Protein AF-A0A8T5MLF0-F1 (afdb_monomer)

Mean predicted aligned error: 5.49 Å

Radius of gyration: 18.74 Å; Cα contacts (8 Å, |Δi|>4): 325; chains: 1; bounding box: 48×24×51 Å

Nearest PDB structures (foldseek):
  2qkd-assembly1_A  TM=7.062E-01  e=1.263E-13  Mus musculus
  7oc9-assembly1_A  TM=3.564E-01  e=1.677E+00  Bdellovibrio bacteriovorus HD100
  3waz-assembly1_A  TM=2.085E-01  e=2.501E+00  Pyrococcus abyssi GE5
  6jkv-assembly1_A  TM=1.793E-01  e=4.181E+00  Pseudomonas aeruginosa

Secondary structure (DSSP, 8-state):
-PPPPTTT--S-EEEEEEEEEETTTEEEEEEEEEETTT--EEEEEEE------EEEEEEE-STGGGGSEEEE-TT-EEEEGGGTEEE---TT---EEEEHHHHHHHHHHHHHTSPP-HHHHHHHHHHHHHHTT-S-EEEEEEETTS--EEESTTPEEEE-

pLDDT: mean 92.18, std 6.67, range [49.66, 98.5]

Structure (mmCIF, N/CA/C/O backbone):
data_AF-A0A8T5MLF0-F1
#
_entry.id   AF-A0A8T5MLF0-F1
#
loop_
_atom_site.group_PDB
_atom_site.id
_atom_site.type_symbol
_atom_site.label_atom_id
_atom_site.label_alt_id
_atom_site.label_comp_id
_atom_site.label_asym_id
_atom_site.label_entity_id
_atom_site.label_seq_id
_atom_site.pdbx_PDB_ins_code
_atom_site.Cartn_x
_atom_site.Cartn_y
_atom_site.Cartn_z
_atom_site.occupancy
_atom_site.B_iso_or_equiv
_atom_site.auth_seq_id
_atom_site.auth_comp_id
_atom_site.auth_asym_id
_atom_site.auth_atom_id
_atom_site.pdbx_PDB_model_num
ATOM 1 N N . MET A 1 1 ? 19.156 9.087 -29.700 1.00 49.66 1 MET A N 1
ATOM 2 C CA . MET A 1 1 ? 19.588 9.142 -28.288 1.00 49.66 1 MET A CA 1
ATOM 3 C C . MET A 1 1 ? 19.530 7.720 -27.753 1.00 49.66 1 MET A C 1
ATOM 5 O O . MET A 1 1 ? 18.450 7.149 -27.755 1.00 49.66 1 MET A O 1
ATOM 9 N N . GLN A 1 2 ? 20.671 7.103 -27.445 1.00 65.56 2 GLN A N 1
ATOM 10 C CA . GLN A 1 2 ? 20.729 5.737 -26.906 1.00 65.56 2 GLN A CA 1
ATOM 11 C C . GLN A 1 2 ? 20.755 5.830 -25.378 1.00 65.56 2 GLN A C 1
ATOM 13 O O . GLN A 1 2 ? 21.534 6.614 -24.838 1.00 65.56 2 GLN A O 1
ATOM 18 N N . LEU A 1 3 ? 19.889 5.083 -24.690 1.00 77.56 3 LEU A N 1
ATOM 19 C CA . LEU A 1 3 ? 19.849 5.077 -23.228 1.00 77.56 3 LEU A CA 1
ATOM 20 C C . LEU A 1 3 ? 21.100 4.351 -22.696 1.00 77.56 3 LEU A C 1
ATOM 22 O O . LEU A 1 3 ? 21.359 3.208 -23.084 1.00 77.56 3 LEU A O 1
ATOM 26 N N . LEU A 1 4 ? 21.885 5.020 -21.849 1.00 90.50 4 LEU A N 1
ATOM 27 C CA . LEU A 1 4 ? 23.067 4.438 -21.205 1.00 90.50 4 LEU A CA 1
ATOM 28 C C . LEU A 1 4 ? 22.667 3.695 -19.929 1.00 90.50 4 LEU A C 1
ATOM 30 O O . LEU A 1 4 ? 21.739 4.095 -19.227 1.00 90.50 4 LEU A O 1
ATOM 34 N N . CYS A 1 5 ? 23.381 2.614 -19.617 1.00 91.31 5 CYS A N 1
ATOM 35 C CA . CYS A 1 5 ? 23.190 1.894 -18.366 1.00 91.31 5 CYS A CA 1
ATOM 36 C C . CYS A 1 5 ? 23.534 2.793 -17.164 1.00 91.31 5 CYS A C 1
ATOM 38 O O . CYS A 1 5 ? 24.685 3.207 -17.062 1.00 91.31 5 CYS A O 1
ATOM 40 N N . PRO A 1 6 ? 22.620 2.998 -16.196 1.00 91.19 6 PRO A N 1
ATOM 41 C CA . PRO A 1 6 ? 22.866 3.877 -15.046 1.00 91.19 6 PRO A CA 1
ATOM 42 C C . PRO A 1 6 ? 23.900 3.324 -14.050 1.00 91.19 6 PRO A C 1
ATOM 44 O O . PRO A 1 6 ? 24.229 3.989 -13.075 1.00 91.19 6 PRO A O 1
ATOM 47 N N . VAL A 1 7 ? 24.373 2.088 -14.255 1.00 93.88 7 VAL A N 1
ATOM 48 C CA . VAL A 1 7 ? 25.327 1.403 -13.368 1.00 93.88 7 VAL A CA 1
ATOM 49 C C . VAL A 1 7 ? 26.731 1.325 -13.966 1.00 93.88 7 VAL A C 1
ATOM 51 O O . VAL A 1 7 ? 27.705 1.336 -13.222 1.00 93.88 7 VAL A O 1
ATOM 54 N N . CYS A 1 8 ? 26.862 1.181 -15.287 1.00 94.50 8 CYS A N 1
ATOM 55 C CA . CYS A 1 8 ? 28.163 0.937 -15.925 1.00 94.50 8 CYS A CA 1
ATOM 56 C C . CYS A 1 8 ? 28.402 1.741 -17.208 1.00 94.50 8 CYS A C 1
ATOM 58 O O . CYS A 1 8 ? 29.350 1.440 -17.936 1.00 94.50 8 CYS A O 1
ATOM 60 N N . ASP A 1 9 ? 27.503 2.678 -17.520 1.00 93.00 9 ASP A N 1
ATOM 61 C CA . ASP A 1 9 ? 27.544 3.582 -18.675 1.00 93.00 9 ASP A CA 1
ATOM 62 C C . ASP A 1 9 ? 27.635 2.892 -20.044 1.00 93.00 9 ASP A C 1
ATOM 64 O O . ASP A 1 9 ? 27.864 3.526 -21.072 1.00 93.00 9 ASP A O 1
ATOM 68 N N . ALA A 1 10 ? 27.427 1.574 -20.094 1.00 91.06 10 ALA A N 1
ATOM 69 C CA . ALA A 1 10 ? 27.387 0.838 -21.344 1.00 91.06 10 ALA A CA 1
ATOM 70 C C . ALA A 1 10 ? 26.131 1.201 -22.143 1.00 91.06 10 ALA A C 1
ATOM 72 O O . ALA A 1 10 ? 25.025 1.261 -21.598 1.00 91.06 10 ALA A O 1
ATOM 73 N N . ALA A 1 11 ? 26.306 1.390 -23.449 1.00 87.75 11 ALA A N 1
ATOM 74 C CA . ALA A 1 11 ? 25.205 1.471 -24.397 1.00 87.75 11 ALA A CA 1
ATOM 75 C C . ALA A 1 11 ? 24.576 0.085 -24.629 1.00 87.75 11 ALA A C 1
ATOM 77 O O . ALA A 1 11 ? 25.202 -0.945 -24.374 1.00 87.75 11 ALA A O 1
ATOM 78 N N . GLY A 1 12 ? 23.347 0.068 -25.152 1.00 82.19 12 GLY A N 1
ATOM 79 C CA . GLY A 1 12 ? 22.651 -1.173 -25.509 1.00 82.19 12 GLY A CA 1
ATOM 80 C C . GLY A 1 12 ? 21.860 -1.784 -24.354 1.00 82.19 12 GLY A C 1
ATOM 81 O O . GLY A 1 12 ? 21.996 -2.969 -24.062 1.00 82.19 12 GLY A O 1
ATOM 82 N N . LEU A 1 13 ? 21.044 -0.969 -23.679 1.00 90.38 13 LEU A N 1
ATOM 83 C CA . LEU A 1 13 ? 19.998 -1.491 -22.803 1.00 90.38 13 LEU A CA 1
ATOM 84 C C . LEU A 1 13 ? 18.921 -2.181 -23.649 1.00 90.38 13 LEU A C 1
ATOM 86 O O . LEU A 1 13 ? 18.399 -1.592 -24.595 1.00 90.38 13 LEU A O 1
ATOM 90 N N . GLU A 1 14 ? 18.591 -3.419 -23.295 1.00 91.81 14 GLU A N 1
ATOM 91 C CA . GLU A 1 14 ? 17.469 -4.143 -23.885 1.00 91.81 14 GLU A CA 1
ATOM 92 C C . GLU A 1 14 ? 16.188 -3.789 -23.140 1.00 91.81 14 GLU A C 1
ATOM 94 O O . GLU A 1 14 ? 16.135 -3.882 -21.911 1.00 91.81 14 GLU A O 1
ATOM 99 N N . LEU A 1 15 ? 15.164 -3.399 -23.897 1.00 91.88 15 LEU A N 1
ATOM 100 C CA . LEU A 1 15 ? 13.829 -3.106 -23.398 1.00 91.88 15 LEU A CA 1
ATOM 101 C C . LEU A 1 15 ? 12.883 -4.226 -23.832 1.00 91.88 15 LEU A C 1
ATOM 103 O O . LEU A 1 15 ? 12.734 -4.481 -25.024 1.00 91.88 15 LEU A O 1
ATOM 107 N N . THR A 1 16 ? 12.256 -4.893 -22.872 1.00 93.69 16 THR A N 1
ATOM 108 C CA . THR A 1 16 ? 11.175 -5.856 -23.111 1.00 93.69 16 THR A CA 1
ATOM 10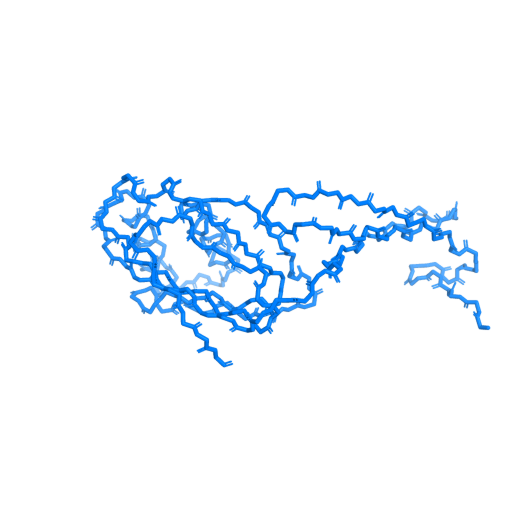9 C C . THR A 1 16 ? 9.885 -5.288 -22.547 1.00 93.69 16 THR A C 1
ATOM 111 O O . THR A 1 16 ? 9.884 -4.793 -21.422 1.00 93.69 16 THR A O 1
ATOM 114 N N . THR A 1 17 ? 8.797 -5.377 -23.304 1.00 94.94 17 THR A N 1
ATOM 115 C CA . THR A 1 17 ? 7.477 -4.909 -22.877 1.00 94.94 17 THR A CA 1
ATOM 116 C C . THR A 1 17 ? 6.470 -6.037 -23.024 1.00 94.94 17 THR A C 1
ATOM 118 O O . THR A 1 17 ? 6.371 -6.630 -24.096 1.00 94.94 17 THR A O 1
ATOM 121 N N . ASN A 1 18 ? 5.727 -6.312 -21.956 1.00 94.50 18 ASN A N 1
ATOM 122 C CA . ASN A 1 18 ? 4.673 -7.316 -21.917 1.00 94.50 18 ASN A CA 1
ATOM 123 C C . ASN A 1 18 ? 3.384 -6.680 -21.392 1.00 94.50 18 ASN A C 1
ATOM 125 O O . ASN A 1 18 ? 3.419 -5.887 -20.451 1.00 94.50 18 ASN A O 1
ATOM 129 N N . SER A 1 19 ? 2.244 -7.053 -21.968 1.00 93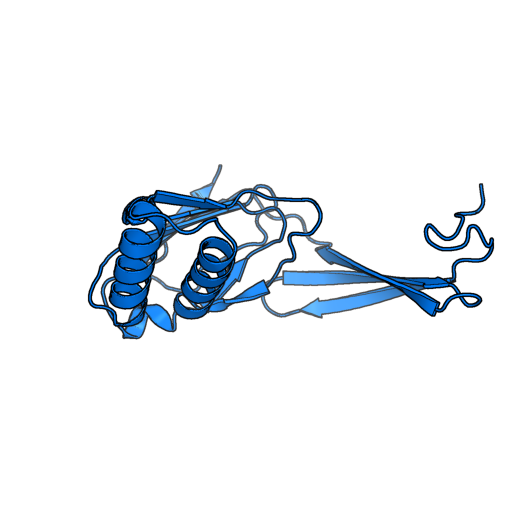.12 19 SER A N 1
ATOM 130 C CA . SER A 1 19 ? 0.933 -6.702 -21.418 1.00 93.12 19 SER A CA 1
ATOM 131 C C . SER A 1 19 ? 0.380 -7.871 -20.615 1.00 93.12 19 SER A C 1
ATOM 133 O O . SER A 1 19 ? 0.474 -9.026 -21.038 1.00 93.12 19 SER A O 1
ATOM 135 N N . HIS A 1 20 ? -0.220 -7.572 -19.467 1.00 90.25 20 HIS A N 1
ATOM 136 C CA . HIS A 1 20 ? -0.866 -8.561 -18.611 1.00 90.25 20 HIS A CA 1
ATOM 137 C C . HIS A 1 20 ? -2.232 -8.058 -18.164 1.00 90.25 20 HIS A C 1
ATOM 139 O O . HIS A 1 20 ? -2.417 -6.869 -17.923 1.00 90.25 20 HIS A O 1
ATOM 145 N N . GLU A 1 21 ? -3.173 -8.974 -17.971 1.00 89.06 21 GLU A N 1
ATOM 146 C CA . GLU A 1 21 ? -4.421 -8.677 -17.277 1.00 89.06 21 GLU A CA 1
ATOM 147 C C . GLU A 1 21 ? -4.303 -9.144 -15.823 1.00 89.06 21 GLU A C 1
ATOM 149 O O . GLU A 1 21 ? -4.155 -10.336 -15.544 1.00 89.06 21 GLU A O 1
ATOM 154 N N . ILE A 1 22 ? -4.322 -8.197 -14.883 1.00 84.94 22 ILE A N 1
ATOM 155 C CA . ILE A 1 22 ? -4.244 -8.474 -13.446 1.00 84.94 22 ILE A CA 1
ATOM 156 C C . ILE A 1 22 ? -5.594 -8.179 -12.807 1.00 84.94 22 ILE A C 1
ATOM 158 O O . ILE A 1 22 ? -6.179 -7.113 -13.002 1.00 84.94 22 ILE A O 1
ATOM 162 N N . ALA A 1 23 ? -6.065 -9.101 -11.966 1.00 82.50 23 ALA A N 1
ATOM 163 C CA . ALA A 1 23 ? -7.282 -8.906 -11.189 1.00 82.50 23 ALA A CA 1
ATOM 164 C C . ALA A 1 23 ? -7.288 -7.531 -10.490 1.00 82.50 23 ALA A C 1
ATOM 166 O O . ALA A 1 23 ? -6.309 -7.133 -9.857 1.00 82.50 23 ALA A O 1
ATOM 167 N N . TYR A 1 24 ? -8.412 -6.819 -10.592 1.00 83.06 24 TYR A N 1
ATOM 168 C CA . TYR A 1 24 ? -8.667 -5.480 -10.031 1.00 83.06 24 TYR A CA 1
ATOM 169 C C . TYR A 1 24 ? -7.911 -4.309 -10.684 1.00 83.06 24 TYR A C 1
ATOM 171 O O . TYR A 1 24 ? -8.490 -3.225 -10.820 1.00 83.06 24 TYR A O 1
ATOM 179 N N . PHE A 1 25 ? -6.668 -4.515 -11.125 1.00 80.25 25 PHE A N 1
ATOM 180 C CA . PHE A 1 25 ? -5.909 -3.511 -11.877 1.00 80.25 25 PHE A CA 1
ATOM 181 C C . PHE A 1 25 ? -6.326 -3.431 -13.350 1.00 80.25 25 PHE A C 1
ATOM 183 O O . PHE A 1 25 ? -6.252 -2.354 -13.930 1.00 80.25 25 PHE A O 1
ATOM 190 N N . GLY A 1 26 ? -6.864 -4.513 -13.915 1.00 85.44 26 GLY A N 1
ATOM 191 C CA . GLY A 1 26 ? -7.196 -4.596 -15.334 1.00 85.44 26 GLY A CA 1
ATOM 192 C C . GLY A 1 26 ? -5.940 -4.807 -16.172 1.00 85.44 26 GLY A C 1
ATOM 193 O O . GLY A 1 26 ? -5.015 -5.502 -15.745 1.00 85.44 26 GLY A O 1
ATOM 194 N N . GLU A 1 27 ? -5.913 -4.209 -17.358 1.00 90.19 27 GLU A N 1
ATOM 195 C CA . GLU A 1 27 ? -4.759 -4.287 -18.246 1.00 90.19 27 GLU A CA 1
ATOM 196 C C . GLU A 1 27 ? -3.596 -3.440 -17.711 1.00 90.19 27 GLU A C 1
ATOM 198 O O . GLU A 1 27 ? -3.733 -2.248 -17.410 1.00 90.19 27 GLU A O 1
ATOM 203 N N . ILE A 1 28 ? -2.438 -4.076 -17.591 1.00 90.25 28 ILE A N 1
ATOM 204 C CA . ILE A 1 28 ? -1.183 -3.458 -17.192 1.00 90.25 28 ILE A CA 1
ATOM 205 C C . ILE A 1 28 ? -0.117 -3.699 -18.260 1.00 90.25 28 ILE A C 1
ATOM 207 O O . ILE A 1 28 ? -0.145 -4.695 -18.982 1.00 90.25 28 ILE A O 1
ATOM 211 N N . MET A 1 29 ? 0.859 -2.804 -18.308 1.00 91.56 29 MET A N 1
ATOM 212 C CA . MET A 1 29 ? 2.060 -2.925 -19.115 1.00 91.56 29 MET A CA 1
ATOM 213 C C . MET A 1 29 ? 3.268 -3.058 -18.193 1.00 91.56 29 MET A C 1
ATOM 215 O O . MET A 1 29 ? 3.593 -2.141 -17.438 1.00 91.56 29 MET A O 1
ATOM 219 N N . GLU A 1 30 ? 3.927 -4.209 -18.262 1.00 92.38 30 GLU A N 1
ATOM 220 C CA . GLU A 1 30 ? 5.227 -4.463 -17.657 1.00 92.38 30 GLU A CA 1
ATOM 221 C C . GLU A 1 30 ? 6.318 -4.058 -18.649 1.00 92.38 30 GLU A C 1
ATOM 223 O O . GLU A 1 30 ? 6.311 -4.468 -19.809 1.00 92.38 30 GLU A O 1
ATOM 228 N N . THR A 1 31 ? 7.280 -3.265 -18.190 1.00 92.56 31 THR A N 1
ATOM 229 C CA . THR A 1 31 ? 8.457 -2.882 -18.965 1.00 92.56 31 THR A CA 1
ATOM 230 C C . THR A 1 31 ? 9.717 -3.274 -18.206 1.00 92.56 31 THR A C 1
ATOM 232 O O . THR A 1 31 ? 9.966 -2.796 -17.104 1.00 92.56 31 THR A O 1
ATOM 235 N N . MET A 1 32 ? 10.546 -4.125 -18.804 1.00 93.00 32 MET A N 1
ATOM 236 C CA . MET A 1 32 ? 11.819 -4.568 -18.249 1.00 93.00 32 MET A CA 1
ATOM 237 C C . MET A 1 32 ? 12.982 -3.999 -19.057 1.00 93.00 32 MET A C 1
ATOM 239 O O . MET A 1 32 ? 13.117 -4.261 -20.248 1.00 93.00 32 MET A O 1
ATOM 243 N N . THR A 1 33 ? 13.874 -3.284 -18.380 1.00 93.25 33 THR A N 1
ATOM 244 C CA . THR A 1 33 ? 15.155 -2.827 -18.919 1.00 93.25 33 THR A CA 1
ATOM 245 C C . THR A 1 33 ? 16.285 -3.699 -18.382 1.00 93.25 33 THR A C 1
ATOM 247 O O .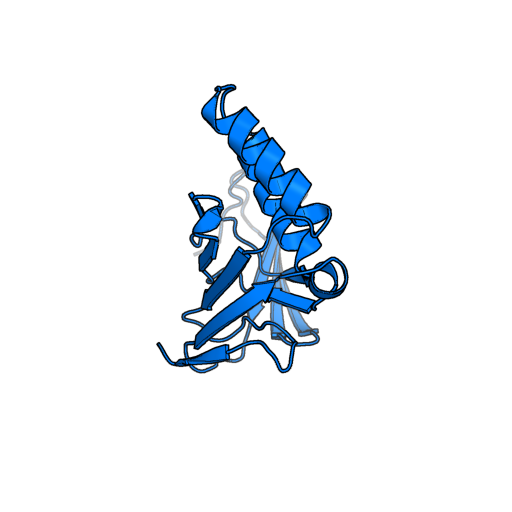 THR A 1 33 ? 16.421 -3.836 -17.164 1.00 93.25 33 THR A O 1
ATOM 250 N N . LYS A 1 34 ? 17.120 -4.269 -19.259 1.00 94.25 34 LYS A N 1
ATOM 251 C CA . LYS A 1 34 ? 18.275 -5.099 -18.878 1.00 94.25 34 LYS A CA 1
ATOM 252 C C . LYS A 1 34 ? 19.568 -4.635 -19.550 1.00 94.25 34 LYS A C 1
ATOM 254 O O . LYS A 1 34 ? 19.610 -4.404 -20.753 1.00 94.25 34 LYS A O 1
ATOM 259 N N . CYS A 1 35 ? 20.654 -4.556 -18.784 1.00 94.12 35 CYS A N 1
ATOM 260 C CA . CYS A 1 35 ? 22.005 -4.389 -19.315 1.00 94.12 35 CYS A CA 1
ATOM 261 C C . CYS A 1 35 ? 22.678 -5.753 -19.495 1.00 94.12 35 CYS A C 1
ATOM 263 O O . CYS A 1 35 ? 22.888 -6.476 -18.520 1.00 94.12 35 CYS A O 1
ATOM 265 N N . GLN A 1 36 ? 23.091 -6.077 -20.720 1.00 91.75 36 GLN A N 1
ATOM 266 C CA . GLN A 1 36 ? 23.796 -7.330 -21.015 1.00 91.75 36 GLN A CA 1
ATOM 267 C C . GLN A 1 36 ? 25.249 -7.352 -20.501 1.00 91.75 36 GLN A C 1
ATOM 269 O O . GLN A 1 36 ? 25.835 -8.422 -20.373 1.00 91.75 36 GLN A O 1
ATOM 274 N N . LYS A 1 37 ? 25.832 -6.190 -20.163 1.00 93.25 37 LYS A N 1
ATOM 275 C CA . LYS A 1 37 ? 27.221 -6.084 -19.682 1.00 93.25 37 LYS A CA 1
ATOM 276 C C . LYS A 1 37 ? 27.358 -6.293 -18.172 1.00 93.25 37 LYS A C 1
ATOM 278 O O . LYS A 1 37 ? 28.190 -7.083 -17.746 1.00 93.25 37 LYS A O 1
ATOM 283 N N . CYS A 1 38 ? 26.588 -5.560 -17.363 1.00 93.81 38 CYS A N 1
ATOM 284 C CA . CYS A 1 38 ? 26.689 -5.618 -15.896 1.00 93.81 38 CYS A CA 1
ATOM 285 C C . CYS A 1 38 ? 25.523 -6.351 -15.219 1.00 93.81 38 CYS A C 1
ATOM 287 O O . CYS A 1 38 ? 25.529 -6.505 -14.003 1.00 93.81 38 CYS A O 1
ATOM 289 N N . GLY A 1 39 ? 24.506 -6.770 -15.978 1.00 91.62 39 GLY A N 1
ATOM 290 C CA . GLY A 1 39 ? 23.337 -7.462 -15.437 1.00 91.62 39 GLY A CA 1
ATOM 291 C C . GLY A 1 39 ? 22.304 -6.557 -14.761 1.00 91.62 39 GLY A C 1
ATOM 292 O O . GLY A 1 39 ? 21.333 -7.085 -14.222 1.00 91.62 39 GLY A O 1
ATOM 293 N N . TYR A 1 40 ? 22.470 -5.225 -14.800 1.00 92.50 40 TYR A N 1
ATOM 294 C CA . TYR A 1 40 ? 21.452 -4.285 -14.313 1.00 92.50 40 TYR A CA 1
ATOM 295 C C . TYR A 1 40 ? 20.075 -4.648 -14.873 1.00 92.50 40 TYR A C 1
ATOM 297 O O . TYR A 1 40 ? 19.939 -4.863 -16.078 1.00 92.50 40 TYR A O 1
ATOM 305 N N . ARG A 1 41 ? 19.073 -4.703 -13.994 1.00 92.25 41 ARG A N 1
ATOM 306 C CA . ARG A 1 41 ? 17.683 -5.004 -14.327 1.00 92.25 41 ARG A CA 1
ATOM 307 C C . ARG A 1 41 ? 16.773 -4.014 -13.613 1.00 92.25 41 ARG A C 1
ATOM 309 O O . ARG A 1 41 ? 16.872 -3.858 -12.401 1.00 92.25 41 ARG A O 1
ATOM 316 N N . HIS A 1 42 ? 15.870 -3.402 -14.362 1.00 89.88 42 HIS A N 1
ATOM 317 C CA . HIS A 1 42 ? 14.804 -2.561 -13.838 1.00 89.88 42 HIS A CA 1
ATOM 318 C C . HIS A 1 42 ? 13.483 -3.004 -14.4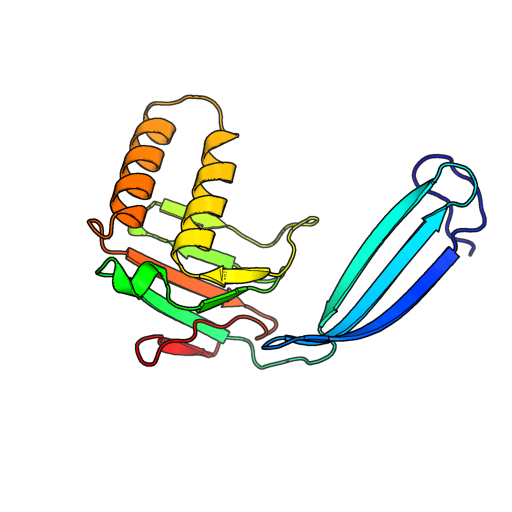44 1.00 89.88 42 HIS A C 1
ATOM 320 O O . HIS A 1 42 ? 13.422 -3.259 -15.644 1.00 89.88 42 HIS A O 1
ATOM 326 N N . VAL A 1 43 ? 12.462 -3.150 -13.609 1.00 89.25 43 VAL A N 1
ATOM 327 C CA . VAL A 1 43 ? 11.108 -3.496 -14.030 1.00 89.25 43 VAL A CA 1
ATOM 328 C C . VAL A 1 43 ? 10.201 -2.372 -13.566 1.00 89.25 43 VAL A C 1
ATOM 330 O O . VAL A 1 43 ? 10.282 -1.969 -12.408 1.00 89.25 43 VAL A O 1
ATOM 333 N N . ASP A 1 44 ? 9.375 -1.880 -14.474 1.00 86.81 44 ASP A N 1
ATOM 334 C CA . ASP A 1 44 ? 8.336 -0.901 -14.201 1.00 86.81 44 ASP A CA 1
ATOM 335 C C . ASP A 1 44 ? 6.982 -1.458 -14.641 1.00 86.81 44 ASP A C 1
ATOM 337 O O . ASP A 1 44 ? 6.895 -2.213 -15.614 1.00 86.81 44 ASP A O 1
ATOM 341 N N . VAL A 1 45 ? 5.930 -1.104 -13.908 1.00 85.56 45 VAL A N 1
ATOM 342 C CA . VAL A 1 45 ? 4.568 -1.576 -14.163 1.00 85.56 45 VAL A CA 1
ATOM 343 C C . VAL A 1 45 ? 3.626 -0.388 -14.196 1.00 85.56 45 VAL A C 1
ATOM 345 O O . VAL A 1 45 ? 3.461 0.331 -13.209 1.00 85.56 45 VAL A O 1
ATOM 348 N N . MET A 1 46 ? 2.939 -0.226 -15.322 1.00 84.88 46 MET A N 1
ATOM 349 C CA . MET A 1 46 ? 1.946 0.822 -15.517 1.00 84.88 46 MET A CA 1
ATOM 350 C C . MET A 1 46 ? 0.568 0.219 -15.758 1.00 84.88 46 MET A C 1
ATOM 352 O O . MET A 1 46 ? 0.416 -0.701 -16.553 1.00 84.88 46 MET A O 1
ATOM 356 N N . VAL A 1 47 ? -0.453 0.752 -15.091 1.00 86.62 47 VAL A N 1
ATOM 357 C CA . VAL A 1 47 ? -1.852 0.416 -15.391 1.00 86.62 47 VAL A CA 1
ATOM 358 C C . VAL A 1 47 ? -2.268 1.199 -16.633 1.00 86.62 47 VAL A C 1
ATOM 360 O O . VAL A 1 47 ? -2.091 2.416 -16.658 1.00 86.62 47 VAL A O 1
ATOM 363 N N . LEU A 1 48 ? -2.788 0.515 -17.655 1.00 84.81 48 LEU A N 1
ATOM 364 C CA . LEU A 1 48 ? -3.153 1.139 -18.934 1.00 84.81 48 LEU A CA 1
ATOM 365 C C . LEU A 1 48 ? -4.530 1.816 -18.895 1.00 84.81 48 LEU A C 1
ATOM 367 O O . LEU A 1 48 ? -4.788 2.736 -19.665 1.00 84.81 48 LEU A O 1
ATOM 371 N N . GLY A 1 49 ? -5.406 1.389 -17.982 1.00 76.94 49 GLY A N 1
ATOM 372 C CA . GLY A 1 49 ? -6.701 2.022 -17.749 1.00 76.94 49 GLY A CA 1
ATOM 373 C C . GLY A 1 49 ? -6.611 3.208 -16.788 1.00 76.94 49 GLY A C 1
ATOM 374 O O . GLY A 1 49 ? -6.137 3.070 -15.656 1.00 76.94 49 GLY A O 1
ATOM 375 N N . GLU A 1 50 ? -7.139 4.357 -17.204 1.00 70.62 50 GLU A N 1
ATOM 376 C CA . GLU A 1 50 ? -7.452 5.456 -16.290 1.00 70.62 50 GLU A CA 1
ATOM 377 C C . GLU A 1 50 ? -8.877 5.293 -15.758 1.00 70.62 50 GLU A C 1
ATOM 379 O O . GLU A 1 50 ? -9.824 5.027 -16.502 1.00 70.62 50 GLU A O 1
ATOM 384 N N . LYS A 1 51 ? -9.020 5.412 -14.439 1.00 85.88 51 LYS A N 1
ATOM 385 C CA . LYS A 1 51 ? -10.304 5.400 -13.739 1.00 85.88 51 LYS A CA 1
ATOM 386 C C . LYS A 1 51 ? -10.487 6.742 -13.050 1.00 85.88 51 LYS A C 1
ATOM 388 O O . LYS A 1 51 ? -9.513 7.422 -12.733 1.00 85.88 51 LYS A O 1
ATOM 393 N N . GLU A 1 52 ? -11.736 7.076 -12.755 1.00 90.75 52 GLU A N 1
ATOM 394 C CA . GLU A 1 52 ? -12.049 8.301 -12.024 1.00 90.75 52 GLU A CA 1
ATOM 395 C C . GLU A 1 52 ? -11.284 8.369 -10.689 1.00 90.75 52 GLU A C 1
ATOM 397 O O . GLU A 1 52 ? -11.295 7.383 -9.925 1.00 90.75 52 GLU A O 1
ATOM 402 N N . PRO A 1 53 ? -10.648 9.517 -10.381 1.00 95.25 53 PRO A N 1
ATOM 403 C CA . PRO A 1 53 ? -10.020 9.758 -9.094 1.00 95.25 53 PRO A CA 1
ATOM 404 C C . PRO A 1 53 ? -10.979 9.404 -7.965 1.00 95.25 53 PRO A C 1
ATOM 406 O O . PRO A 1 53 ? -12.154 9.779 -7.968 1.00 95.25 53 PRO A O 1
ATOM 409 N N . SER A 1 54 ? -10.498 8.648 -6.983 1.00 95.38 54 SER A N 1
ATOM 410 C CA . SER A 1 54 ? -11.379 8.206 -5.909 1.00 95.38 54 SER A CA 1
ATOM 411 C C . SER A 1 54 ? -10.696 8.080 -4.565 1.00 95.38 54 SER A C 1
ATOM 413 O O . SER A 1 54 ? -9.476 7.956 -4.426 1.00 95.38 54 SER A O 1
ATOM 415 N N . ARG A 1 55 ? -11.535 8.116 -3.538 1.00 97.88 55 ARG A N 1
ATOM 416 C CA . ARG A 1 55 ? -11.173 7.912 -2.150 1.00 97.88 55 ARG A CA 1
ATOM 417 C C . ARG A 1 55 ? -12.022 6.805 -1.569 1.00 97.88 55 ARG A C 1
ATOM 419 O O . ARG A 1 55 ? -13.245 6.872 -1.610 1.00 97.88 55 ARG A O 1
ATOM 426 N N . TYR A 1 56 ? -11.358 5.825 -0.978 1.00 98.06 56 TYR A N 1
ATOM 427 C CA . TYR A 1 56 ? -11.991 4.793 -0.176 1.00 98.06 56 TYR A CA 1
ATOM 428 C C . TYR A 1 56 ? -11.767 5.090 1.298 1.00 98.06 56 TYR A C 1
ATOM 430 O O . TYR A 1 56 ? -10.647 5.407 1.698 1.00 98.06 56 TYR A O 1
ATOM 438 N N . THR A 1 57 ? -12.820 4.955 2.099 1.00 98.19 57 THR A N 1
ATOM 439 C CA . THR A 1 57 ? -12.740 4.945 3.562 1.00 98.19 57 THR A CA 1
ATOM 440 C C . THR A 1 57 ? -13.406 3.680 4.084 1.00 98.19 57 THR A C 1
ATOM 442 O O . THR A 1 57 ? -14.563 3.406 3.766 1.00 98.19 57 THR A O 1
ATOM 445 N N . PHE A 1 58 ? -12.683 2.918 4.896 1.00 98.50 58 PHE A N 1
ATOM 446 C CA . PHE A 1 58 ? -13.157 1.686 5.508 1.00 98.50 58 PHE A CA 1
ATOM 447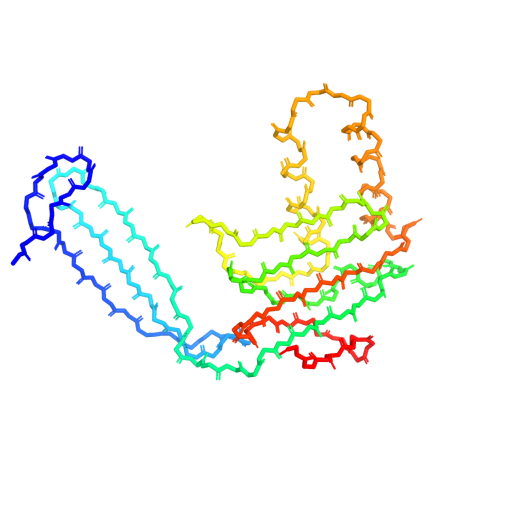 C C . PHE A 1 58 ? -12.852 1.699 7.005 1.00 98.50 58 PHE A C 1
ATOM 449 O O . PHE A 1 58 ? -11.710 1.924 7.406 1.00 98.50 58 PHE A O 1
ATOM 456 N N . LYS A 1 59 ? -13.878 1.475 7.827 1.00 98.19 59 LYS A N 1
ATOM 457 C CA . LYS A 1 59 ? -13.742 1.386 9.281 1.00 98.19 59 LYS A CA 1
ATOM 458 C C . LYS A 1 59 ? -13.541 -0.080 9.665 1.00 98.19 59 LYS A C 1
ATOM 460 O O . LYS A 1 59 ? -14.478 -0.867 9.555 1.00 98.19 59 LYS A O 1
ATOM 465 N N . ALA A 1 60 ? -12.333 -0.420 10.100 1.00 97.56 60 ALA A N 1
ATOM 466 C CA . ALA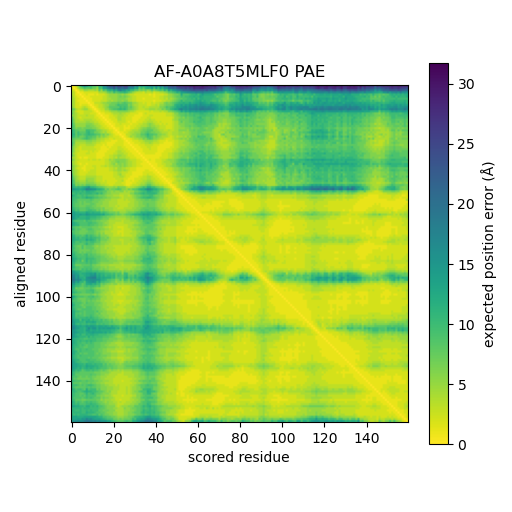 A 1 60 ? -12.019 -1.736 10.641 1.00 97.56 60 ALA A CA 1
ATOM 467 C C . ALA A 1 60 ? -12.331 -1.743 12.142 1.00 97.56 60 ALA A C 1
ATOM 469 O O . ALA A 1 60 ? -11.850 -0.871 12.869 1.00 97.56 60 ALA A O 1
ATOM 470 N N . GLU A 1 61 ? -13.151 -2.690 12.595 1.00 94.75 61 GLU A N 1
ATOM 471 C CA . GLU A 1 61 ? -13.642 -2.756 13.982 1.00 94.75 61 GLU A CA 1
ATOM 472 C C . GLU A 1 61 ? -13.377 -4.107 14.659 1.00 94.75 61 GLU A C 1
ATOM 474 O O . GLU A 1 61 ? -13.466 -4.185 15.883 1.00 94.75 61 GLU A O 1
ATOM 479 N N . GLY A 1 62 ? -13.006 -5.136 13.893 1.00 93.38 62 GLY A N 1
ATOM 480 C CA . GLY A 1 62 ? -12.777 -6.489 14.397 1.00 93.38 62 GLY A CA 1
ATOM 481 C C . GLY A 1 62 ? -11.738 -7.276 13.600 1.00 93.38 62 GLY A C 1
ATOM 482 O O . GLY A 1 62 ? -11.149 -6.796 12.630 1.00 93.38 62 GLY A O 1
ATOM 483 N N . THR A 1 63 ? -11.488 -8.512 14.029 1.00 95.31 63 THR A N 1
ATOM 484 C CA . THR A 1 63 ? -10.497 -9.409 13.411 1.00 95.31 63 THR A CA 1
ATOM 485 C C . THR A 1 63 ? -10.887 -9.863 12.006 1.00 95.31 63 THR A C 1
ATOM 487 O O . THR A 1 63 ? -10.028 -10.117 11.169 1.00 95.31 63 THR A O 1
ATOM 490 N N . GLU A 1 64 ? -12.179 -9.953 11.721 1.00 96.12 64 GLU A N 1
ATOM 491 C CA . GLU A 1 64 ? -12.731 -10.298 10.415 1.00 96.12 64 GLU A CA 1
ATOM 492 C C . GLU A 1 64 ? -12.375 -9.251 9.353 1.00 96.12 64 GLU A C 1
ATOM 494 O O . GLU A 1 64 ? -12.055 -9.596 8.214 1.00 96.12 64 GLU A O 1
ATOM 499 N N . ASP A 1 65 ? -12.312 -7.983 9.760 1.00 97.50 65 ASP A N 1
ATOM 500 C CA . ASP A 1 65 ? -12.023 -6.850 8.882 1.00 97.50 65 ASP A CA 1
ATOM 501 C C . ASP A 1 65 ? -10.581 -6.819 8.407 1.00 97.50 65 ASP A C 1
ATOM 503 O O . ASP A 1 65 ? -10.278 -6.269 7.349 1.00 97.50 65 ASP A O 1
ATOM 507 N N . LEU A 1 66 ? -9.690 -7.465 9.154 1.00 97.31 66 LEU A N 1
ATOM 508 C CA . LEU A 1 66 ? -8.286 -7.611 8.799 1.00 97.31 66 LEU A CA 1
ATOM 509 C C . LEU A 1 66 ? -8.096 -8.404 7.498 1.00 97.31 66 LEU A C 1
ATOM 511 O O . LEU A 1 66 ? -7.113 -8.192 6.785 1.00 97.31 66 LEU A O 1
ATOM 515 N N . ASN A 1 67 ? -9.067 -9.253 7.148 1.00 97.50 67 ASN A N 1
ATOM 516 C CA . ASN A 1 67 ? -9.065 -10.049 5.923 1.00 97.50 67 ASN A CA 1
ATOM 517 C C . ASN A 1 67 ? -9.661 -9.321 4.711 1.00 97.50 67 ASN A C 1
ATOM 519 O O . ASN A 1 67 ? -9.551 -9.830 3.594 1.00 97.50 67 ASN A O 1
ATOM 523 N N . VAL A 1 68 ? -10.266 -8.140 4.894 1.00 97.94 68 VAL A N 1
ATOM 524 C CA . VAL A 1 68 ? -10.849 -7.368 3.788 1.00 97.94 68 VAL A CA 1
ATOM 525 C C . VAL A 1 68 ? -9.774 -7.052 2.760 1.00 97.94 68 VAL A C 1
ATOM 527 O O . VAL A 1 68 ? 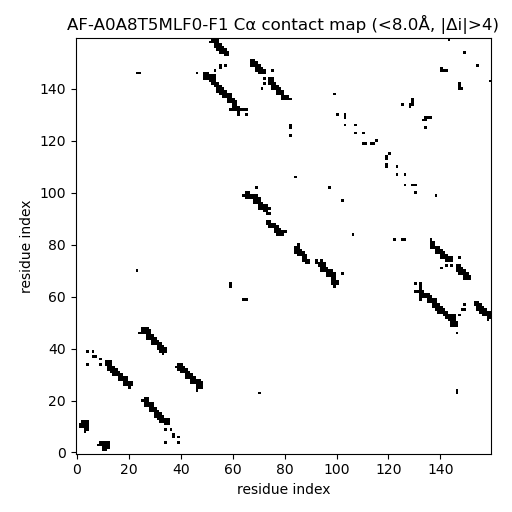-8.706 -6.533 3.092 1.00 97.94 68 VAL A O 1
ATOM 530 N N . ARG A 1 69 ? -10.057 -7.377 1.496 1.00 97.81 69 ARG A N 1
ATOM 531 C CA . ARG A 1 69 ? -9.102 -7.222 0.400 1.00 97.81 69 ARG A CA 1
ATOM 532 C C . ARG A 1 69 ? -8.874 -5.739 0.104 1.00 97.81 69 ARG A C 1
ATOM 534 O O . ARG A 1 69 ? -9.817 -4.960 -0.030 1.00 97.81 69 ARG A O 1
ATOM 541 N N . VAL A 1 70 ? -7.605 -5.377 -0.044 1.00 97.50 70 VAL A N 1
ATOM 542 C CA . VAL A 1 70 ? -7.145 -4.031 -0.384 1.00 97.50 70 VAL A CA 1
ATOM 543 C C . VAL A 1 70 ? -6.329 -4.100 -1.666 1.00 97.50 70 VAL A C 1
ATOM 545 O O . VAL A 1 70 ? -5.364 -4.856 -1.765 1.00 97.50 70 VAL A O 1
ATOM 548 N N . VAL A 1 71 ? -6.712 -3.283 -2.636 1.00 94.94 71 VAL A N 1
ATOM 549 C CA . VAL A 1 71 ? -5.968 -3.028 -3.868 1.00 94.94 71 VAL A CA 1
ATOM 550 C C . VAL A 1 71 ? -5.455 -1.606 -3.768 1.00 94.94 71 VAL A C 1
ATOM 552 O O . VAL A 1 71 ? -6.228 -0.673 -3.546 1.00 94.94 71 VAL A O 1
ATOM 555 N N . ARG A 1 72 ? -4.146 -1.430 -3.888 1.00 93.69 72 ARG A N 1
ATOM 556 C CA . ARG A 1 72 ? -3.510 -0.135 -3.686 1.00 93.69 72 ARG A CA 1
ATOM 557 C C . ARG A 1 72 ? -2.582 0.162 -4.847 1.00 93.69 72 ARG A C 1
ATOM 559 O O . ARG A 1 72 ? -1.664 -0.609 -5.093 1.00 93.69 72 ARG A O 1
ATOM 566 N N . SER A 1 73 ? -2.796 1.275 -5.537 1.00 91.06 73 SER A N 1
ATOM 567 C CA . SER A 1 73 ? -1.906 1.724 -6.609 1.00 91.06 73 SER A CA 1
ATOM 568 C C . SER A 1 73 ? -0.669 2.439 -6.049 1.00 91.06 73 SER A C 1
ATOM 570 O O . SER A 1 73 ? -0.711 3.035 -4.970 1.00 91.06 73 SER A O 1
ATOM 572 N N . GLY A 1 74 ? 0.434 2.442 -6.801 1.00 89.62 74 GLY A N 1
ATOM 573 C CA . GLY A 1 74 ? 1.654 3.172 -6.426 1.00 89.62 74 GLY A CA 1
ATOM 574 C C . GLY A 1 74 ? 1.462 4.692 -6.298 1.00 89.62 74 GLY A C 1
ATOM 575 O O . GLY A 1 74 ? 2.179 5.359 -5.550 1.00 89.62 74 GLY A O 1
ATOM 576 N N . LYS A 1 75 ? 0.434 5.236 -6.966 1.00 89.31 75 LYS A N 1
ATOM 577 C CA . LYS A 1 75 ? 0.069 6.663 -6.960 1.00 89.31 75 LYS A CA 1
ATOM 578 C C . LYS A 1 75 ? -0.885 7.044 -5.822 1.00 89.31 75 LYS A C 1
ATOM 580 O O . LYS A 1 75 ? -1.240 8.216 -5.694 1.00 89.31 75 LYS A O 1
ATOM 585 N N . SER A 1 76 ? -1.286 6.098 -4.972 1.00 93.69 76 SER A N 1
ATOM 586 C CA . SER A 1 76 ? -2.222 6.366 -3.884 1.00 93.69 76 SER A CA 1
ATOM 587 C C . SER A 1 76 ? -1.542 6.873 -2.605 1.00 93.69 76 SER A C 1
ATOM 589 O O . SER A 1 76 ? -0.411 6.506 -2.268 1.00 93.69 76 SER A O 1
ATOM 591 N N . THR A 1 77 ? -2.295 7.657 -1.834 1.00 96.56 77 THR A N 1
ATOM 592 C CA . THR A 1 77 ? -2.001 7.993 -0.437 1.00 96.56 77 THR A CA 1
ATOM 593 C C . THR A 1 77 ? -2.786 7.075 0.495 1.00 96.56 77 THR A C 1
ATOM 595 O O . THR A 1 77 ? -4.001 6.949 0.343 1.00 96.56 77 THR A O 1
ATOM 598 N N . VAL A 1 78 ? -2.115 6.480 1.481 1.00 97.19 78 VAL A N 1
ATOM 599 C CA . VAL A 1 78 ? -2.738 5.695 2.560 1.00 97.19 78 VAL A CA 1
ATOM 600 C C . VAL A 1 78 ? -2.715 6.515 3.848 1.00 97.19 78 VAL A C 1
ATOM 602 O O . VAL A 1 78 ? -1.675 7.051 4.220 1.00 97.19 78 VAL A O 1
ATOM 605 N N . GLU A 1 79 ? -3.847 6.627 4.537 1.00 98.12 79 GLU A N 1
ATOM 606 C CA . GLU A 1 79 ? -3.983 7.379 5.789 1.00 98.12 79 GLU A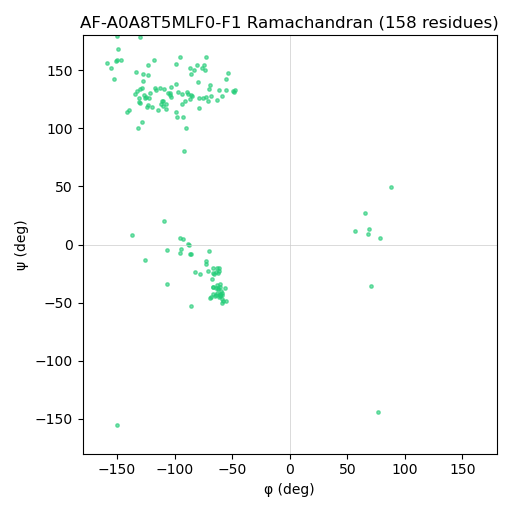 CA 1
ATOM 607 C C . GLU A 1 79 ? -4.730 6.544 6.839 1.00 98.12 79 GLU A C 1
ATOM 609 O O . GLU A 1 79 ? -5.795 5.996 6.556 1.00 98.12 79 GLU A O 1
ATOM 614 N N . ILE A 1 80 ? -4.185 6.495 8.060 1.00 98.06 80 ILE A N 1
ATOM 615 C CA . ILE A 1 80 ? -4.858 6.000 9.269 1.00 98.06 80 ILE A CA 1
ATOM 616 C C . ILE A 1 80 ? -4.637 7.035 10.373 1.00 98.06 80 ILE A C 1
ATOM 618 O O . ILE A 1 80 ? -3.567 7.109 10.987 1.00 98.06 80 ILE A O 1
ATOM 622 N N . LYS A 1 81 ? -5.650 7.870 10.617 1.00 97.12 81 LYS A N 1
ATOM 623 C CA . LYS A 1 81 ? -5.536 9.034 11.512 1.00 97.12 81 LYS A CA 1
ATOM 624 C C . LYS A 1 81 ? -5.322 8.632 12.965 1.00 97.12 81 LYS A C 1
ATOM 626 O O . LYS A 1 81 ? -4.549 9.269 13.670 1.00 97.12 81 LYS A O 1
ATOM 631 N N . GLU A 1 82 ? -5.958 7.551 13.395 1.00 96.56 82 GLU A N 1
ATOM 632 C CA . GLU A 1 82 ? -5.899 7.019 14.757 1.00 96.56 82 GLU A CA 1
ATOM 633 C C . GLU A 1 82 ? -4.491 6.509 15.125 1.00 96.56 82 GLU A C 1
ATOM 635 O O . GLU A 1 82 ? -4.097 6.513 16.297 1.00 96.56 82 GLU A O 1
ATOM 640 N N . LEU A 1 83 ? -3.709 6.131 14.109 1.00 95.25 83 LEU A N 1
ATOM 641 C CA . LEU A 1 83 ? -2.296 5.771 14.221 1.00 95.25 83 LEU A CA 1
ATOM 642 C C . LEU A 1 83 ? -1.358 6.953 13.920 1.00 95.25 83 LEU A C 1
ATOM 644 O O . LEU A 1 83 ? -0.154 6.838 14.123 1.00 95.25 83 LEU A O 1
ATOM 648 N N . GLY A 1 84 ? -1.877 8.093 13.454 1.00 94.50 84 GLY A N 1
ATOM 649 C CA . GLY A 1 84 ? -1.061 9.228 13.015 1.00 94.50 84 GLY A CA 1
ATOM 650 C C . GLY A 1 84 ? -0.221 8.922 11.770 1.00 94.50 84 GLY A C 1
ATOM 651 O O . GLY A 1 84 ? 0.841 9.511 11.588 1.00 94.50 84 GLY A O 1
ATOM 652 N N . VAL A 1 85 ? -0.671 7.985 10.930 1.00 94.69 85 VAL A N 1
ATOM 653 C CA . VAL A 1 85 ? 0.071 7.507 9.758 1.00 94.69 85 VAL A CA 1
ATOM 654 C C . VAL A 1 85 ? -0.513 8.105 8.485 1.00 94.69 85 VAL A C 1
ATOM 656 O O . VAL A 1 85 ? -1.717 8.021 8.238 1.00 94.69 85 VAL A O 1
ATOM 659 N N . LYS A 1 86 ? 0.364 8.660 7.646 1.00 95.81 86 LYS A N 1
ATOM 660 C CA . LYS A 1 86 ? 0.061 9.080 6.277 1.00 95.81 86 LYS A CA 1
ATOM 661 C C . LYS A 1 86 ? 1.235 8.722 5.370 1.00 95.81 86 LYS A C 1
ATOM 663 O O . LYS A 1 86 ? 2.324 9.263 5.533 1.00 95.81 86 LYS A O 1
ATOM 668 N N . ILE A 1 87 ? 1.006 7.822 4.421 1.00 93.00 87 ILE A N 1
ATOM 669 C CA . ILE A 1 87 ? 1.987 7.380 3.428 1.00 93.00 87 ILE A CA 1
ATOM 670 C C . ILE A 1 87 ? 1.584 7.979 2.089 1.00 93.00 87 ILE A C 1
ATOM 672 O O . ILE A 1 87 ? 0.513 7.667 1.573 1.00 93.00 87 ILE A O 1
ATOM 676 N N . THR A 1 88 ? 2.429 8.840 1.534 1.00 93.31 88 THR A N 1
ATOM 677 C CA . THR A 1 88 ? 2.225 9.450 0.216 1.00 93.31 88 THR A CA 1
ATOM 678 C C . THR A 1 88 ? 2.966 8.670 -0.874 1.00 93.31 88 THR A C 1
ATOM 680 O O . THR A 1 88 ? 3.891 7.909 -0.568 1.00 93.31 88 THR A O 1
ATOM 683 N N . PRO A 1 89 ? 2.597 8.853 -2.152 1.00 89.56 89 PRO A N 1
ATOM 684 C CA . PRO A 1 89 ? 3.354 8.314 -3.276 1.00 89.56 89 PRO A CA 1
ATOM 685 C C . PRO A 1 89 ? 4.828 8.719 -3.215 1.00 89.56 89 PRO A C 1
ATOM 687 O O . PRO A 1 89 ? 5.171 9.796 -2.726 1.00 89.56 89 PRO A O 1
ATOM 690 N N . GLY A 1 90 ? 5.692 7.841 -3.713 1.00 83.56 90 GLY A N 1
ATOM 691 C CA . GLY A 1 90 ? 7.136 8.043 -3.765 1.00 83.56 90 GLY A CA 1
ATOM 692 C C . GLY A 1 90 ? 7.735 7.315 -4.970 1.00 83.56 90 GLY A C 1
ATOM 693 O O . GLY A 1 90 ? 7.049 6.498 -5.580 1.00 83.56 90 GLY A O 1
ATOM 694 N N . PRO A 1 91 ? 9.002 7.586 -5.314 1.00 71.94 91 PRO A N 1
ATOM 695 C CA . PRO A 1 91 ? 9.622 7.092 -6.547 1.00 71.94 91 PRO A CA 1
ATOM 696 C C . PRO A 1 91 ? 9.755 5.563 -6.620 1.00 71.94 91 PRO A C 1
ATOM 698 O O . PRO A 1 91 ? 9.810 5.018 -7.711 1.00 71.94 91 PRO A O 1
ATOM 701 N N . ALA A 1 92 ? 9.779 4.875 -5.476 1.00 71.38 92 ALA A N 1
ATOM 702 C CA . ALA A 1 92 ? 9.847 3.412 -5.386 1.00 71.38 92 ALA A CA 1
ATOM 703 C C . ALA A 1 92 ? 8.526 2.787 -4.899 1.00 71.38 92 ALA A C 1
ATOM 705 O O . ALA A 1 92 ? 8.518 1.706 -4.315 1.00 71.38 92 ALA A O 1
ATOM 706 N N . ASN A 1 93 ? 7.409 3.512 -5.010 1.00 76.81 93 ASN A N 1
ATOM 707 C CA . ASN A 1 93 ? 6.160 3.093 -4.391 1.00 76.81 93 ASN A CA 1
ATOM 708 C C . ASN A 1 93 ? 5.348 2.223 -5.356 1.00 76.81 93 ASN A C 1
ATOM 710 O O . ASN A 1 93 ? 4.680 2.730 -6.252 1.00 76.81 93 ASN A O 1
ATOM 714 N N . GLU A 1 94 ? 5.412 0.912 -5.160 1.00 83.25 94 GLU A N 1
ATOM 715 C CA . GLU A 1 94 ? 4.733 -0.064 -6.010 1.00 83.25 94 GLU A CA 1
ATOM 716 C C . GLU A 1 94 ? 3.262 -0.258 -5.609 1.00 83.25 94 GLU A C 1
ATOM 718 O O . GLU A 1 94 ? 2.858 -0.107 -4.443 1.00 83.25 94 GLU A O 1
ATOM 723 N N . GLY A 1 95 ? 2.440 -0.594 -6.607 1.00 88.62 95 GLY A N 1
ATOM 724 C CA . GLY A 1 95 ? 1.083 -1.067 -6.372 1.00 88.62 95 GLY A CA 1
ATOM 725 C C . GLY A 1 95 ? 1.082 -2.494 -5.821 1.00 88.62 95 GLY A C 1
ATOM 726 O O . GLY A 1 95 ? 1.978 -3.279 -6.111 1.00 88.62 95 GLY A O 1
ATOM 727 N N . TYR A 1 96 ? 0.079 -2.850 -5.023 1.00 91.75 96 TYR A N 1
ATOM 728 C CA . TYR A 1 96 ? -0.058 -4.205 -4.494 1.00 91.75 96 TYR A CA 1
ATOM 729 C C . TYR A 1 96 ? -1.515 -4.601 -4.260 1.00 91.75 96 TYR A C 1
ATOM 731 O O . TYR A 1 96 ? -2.400 -3.764 -4.068 1.00 91.75 96 TYR A O 1
ATOM 739 N N . ILE A 1 97 ? -1.738 -5.915 -4.213 1.00 93.50 97 ILE A N 1
ATOM 740 C CA . ILE A 1 97 ? -2.988 -6.540 -3.780 1.00 93.50 97 ILE A CA 1
ATOM 741 C C . ILE A 1 97 ? -2.705 -7.250 -2.457 1.00 93.50 97 ILE A C 1
ATOM 743 O O . ILE A 1 97 ? -1.836 -8.115 -2.373 1.00 93.50 97 ILE A O 1
ATOM 747 N N . SER A 1 98 ? -3.422 -6.878 -1.405 1.00 96.12 98 SER A N 1
ATOM 748 C CA . SER A 1 98 ? -3.248 -7.427 -0.060 1.00 96.12 98 SER A CA 1
ATOM 749 C C . SER A 1 98 ? -4.581 -7.392 0.693 1.00 96.12 98 SER A C 1
ATOM 751 O O . SER A 1 98 ? -5.640 -7.432 0.073 1.00 96.12 98 SER A O 1
ATOM 753 N N . ASN A 1 99 ? -4.547 -7.360 2.015 1.00 97.81 99 ASN A N 1
ATOM 754 C CA . ASN A 1 99 ? -5.694 -7.173 2.896 1.00 97.81 99 ASN A CA 1
ATOM 755 C C . ASN A 1 99 ? -5.383 -6.061 3.914 1.00 97.81 99 ASN A C 1
ATOM 757 O O . ASN A 1 99 ? -4.294 -5.481 3.895 1.00 97.81 99 ASN A O 1
ATOM 761 N N . VAL A 1 100 ? -6.336 -5.730 4.782 1.00 98.19 100 VAL A N 1
ATOM 762 C CA . VAL A 1 100 ? -6.158 -4.691 5.809 1.00 98.19 100 VAL A CA 1
ATOM 763 C C . VAL A 1 100 ? -4.990 -5.020 6.753 1.00 98.19 100 VAL A C 1
ATOM 765 O O . VAL A 1 100 ? -4.194 -4.131 7.057 1.00 98.19 100 VAL A O 1
ATOM 768 N N . GLU A 1 101 ? -4.820 -6.283 7.156 1.00 98.00 101 GLU A N 1
ATOM 769 C CA . GLU A 1 101 ? -3.664 -6.731 7.953 1.00 98.00 101 GLU A CA 1
ATOM 770 C C . GLU A 1 101 ? -2.333 -6.476 7.242 1.00 98.00 101 GLU A C 1
ATOM 772 O O . GLU A 1 101 ? -1.423 -5.884 7.816 1.00 98.00 101 GLU A O 1
ATOM 777 N N . GLY A 1 102 ? -2.237 -6.825 5.962 1.00 97.69 102 GLY A N 1
ATOM 778 C CA . GLY A 1 102 ? -1.041 -6.611 5.160 1.00 97.69 102 GLY A CA 1
ATOM 779 C C . GLY A 1 102 ? -0.726 -5.133 4.915 1.00 97.69 102 GLY A C 1
ATOM 780 O O . GLY A 1 102 ? 0.440 -4.789 4.702 1.00 97.69 102 GLY A O 1
ATOM 781 N N . VAL A 1 103 ? -1.722 -4.241 4.968 1.00 97.44 103 VAL A N 1
ATOM 782 C CA . VAL A 1 103 ? -1.488 -2.786 5.001 1.00 97.44 103 VAL A CA 1
ATOM 783 C C . VAL A 1 103 ? -0.868 -2.378 6.338 1.00 97.44 103 VAL A C 1
ATOM 785 O O . VAL A 1 103 ? 0.117 -1.640 6.341 1.00 97.44 103 VAL A O 1
ATOM 788 N N . LEU A 1 104 ? -1.391 -2.875 7.465 1.00 97.69 104 LEU A N 1
ATOM 789 C CA . LEU A 1 104 ? -0.826 -2.610 8.794 1.00 97.69 104 LEU A CA 1
ATOM 790 C C . LEU A 1 104 ? 0.612 -3.126 8.915 1.00 97.69 104 LEU A C 1
ATOM 792 O O . LEU A 1 104 ? 1.464 -2.397 9.407 1.00 97.69 104 LEU A O 1
ATOM 796 N N . THR A 1 105 ? 0.898 -4.329 8.416 1.00 97.06 105 THR A N 1
ATOM 797 C CA . THR A 1 105 ? 2.248 -4.916 8.414 1.00 97.06 105 THR A CA 1
ATOM 798 C C . THR A 1 105 ? 3.236 -4.058 7.619 1.00 97.06 105 THR A C 1
ATOM 800 O O . THR A 1 105 ? 4.315 -3.748 8.107 1.00 97.06 105 THR A O 1
ATOM 803 N N . ARG A 1 106 ? 2.843 -3.533 6.451 1.00 94.94 106 ARG A N 1
ATOM 804 C CA . ARG A 1 106 ? 3.700 -2.601 5.691 1.00 94.94 106 ARG A CA 1
ATOM 805 C C . ARG A 1 106 ? 3.957 -1.288 6.433 1.00 94.94 106 ARG A C 1
ATOM 807 O O . ARG A 1 106 ? 5.049 -0.733 6.349 1.00 94.94 106 ARG A O 1
ATOM 814 N N . ILE A 1 107 ? 2.954 -0.767 7.141 1.00 94.69 107 ILE A N 1
ATOM 815 C CA . ILE A 1 107 ? 3.123 0.416 7.997 1.00 94.69 107 ILE A CA 1
ATOM 816 C C . ILE A 1 107 ? 4.102 0.098 9.134 1.00 94.69 107 ILE A C 1
ATOM 818 O O . ILE A 1 107 ? 4.984 0.905 9.422 1.00 94.69 107 ILE A O 1
ATOM 822 N N . GLU A 1 108 ? 3.959 -1.071 9.754 1.00 96.00 108 GLU A N 1
ATOM 823 C CA . GLU A 1 108 ? 4.834 -1.576 10.809 1.00 96.00 108 GLU A CA 1
ATOM 824 C C . GLU A 1 108 ? 6.301 -1.609 10.353 1.00 96.00 108 GLU A C 1
ATOM 826 O O . GLU A 1 108 ? 7.159 -1.030 11.021 1.00 96.00 108 GLU A O 1
ATOM 831 N N . ASP A 1 109 ? 6.573 -2.168 9.170 1.00 93.88 109 ASP A N 1
ATOM 832 C CA . ASP A 1 109 ? 7.916 -2.247 8.580 1.00 93.88 109 ASP A CA 1
ATOM 833 C C . ASP A 1 109 ? 8.548 -0.860 8.377 1.00 93.88 109 ASP A C 1
ATOM 835 O O . ASP A 1 109 ? 9.709 -0.629 8.728 1.00 93.88 109 ASP A O 1
ATOM 839 N N . ILE A 1 110 ? 7.772 0.109 7.875 1.00 90.94 110 ILE A N 1
ATOM 840 C CA . ILE A 1 110 ? 8.231 1.498 7.698 1.00 90.94 110 ILE A CA 1
ATOM 841 C C . ILE A 1 110 ? 8.569 2.132 9.053 1.00 90.94 110 ILE A C 1
ATOM 843 O O . ILE A 1 110 ? 9.572 2.838 9.188 1.00 90.94 110 ILE A O 1
ATOM 847 N N . VAL A 1 111 ? 7.743 1.894 10.074 1.00 92.56 111 VAL A N 1
ATOM 848 C CA . VAL A 1 111 ? 7.978 2.401 11.433 1.00 92.56 111 VAL A CA 1
ATOM 849 C C . VAL A 1 111 ? 9.221 1.750 12.045 1.00 92.56 111 VAL A C 1
ATOM 851 O O . VAL A 1 111 ? 9.995 2.435 12.720 1.00 92.56 111 VAL A O 1
ATOM 854 N N . PHE A 1 112 ? 9.479 0.467 11.774 1.00 91.19 112 PHE A N 1
ATOM 855 C CA . PHE A 1 112 ? 10.674 -0.236 12.243 1.00 91.19 112 PHE A CA 1
ATOM 856 C C . PHE A 1 112 ? 11.981 0.383 11.737 1.00 91.19 112 PHE A C 1
ATOM 858 O O . PHE A 1 112 ? 12.946 0.424 12.504 1.00 91.19 112 PHE A O 1
ATOM 865 N N . MET A 1 113 ? 11.998 0.938 10.522 1.00 89.31 113 MET A N 1
ATOM 866 C CA . MET A 1 113 ? 13.172 1.615 9.949 1.00 89.31 113 MET A CA 1
ATOM 867 C C . MET A 1 113 ? 13.475 2.982 10.585 1.00 89.31 113 MET A C 1
ATOM 869 O O . MET A 1 113 ? 14.567 3.522 10.406 1.00 89.31 113 MET A O 1
ATOM 873 N N . GLN A 1 114 ? 12.540 3.564 11.344 1.00 90.19 114 GLN A N 1
ATOM 874 C CA . GLN A 1 114 ? 12.765 4.843 12.019 1.00 90.19 114 GLN A CA 1
ATOM 875 C C . GLN A 1 114 ? 13.679 4.686 13.243 1.00 90.19 114 GLN A C 1
ATOM 877 O O . GLN A 1 114 ? 13.725 3.628 13.883 1.00 90.19 114 GLN A O 1
ATOM 882 N N . LYS A 1 115 ? 14.376 5.771 13.614 1.00 90.19 115 LYS A N 1
ATOM 883 C CA . LYS A 1 115 ? 15.194 5.818 14.838 1.00 90.19 115 LYS A CA 1
ATOM 884 C C . LYS A 1 115 ? 14.349 5.467 16.063 1.00 90.19 115 LYS A C 1
ATOM 886 O O . LYS A 1 115 ? 13.178 5.846 16.150 1.00 90.19 115 LYS A O 1
ATOM 891 N N . ASP A 1 116 ? 14.949 4.741 17.003 1.00 91.12 116 ASP A N 1
ATOM 892 C CA . ASP A 1 116 ? 14.251 4.367 18.229 1.00 91.12 116 ASP A CA 1
ATOM 893 C C . ASP A 1 116 ? 13.839 5.613 19.020 1.00 91.12 116 ASP A C 1
ATOM 895 O O . ASP A 1 116 ? 14.604 6.565 19.181 1.00 91.12 116 ASP A O 1
ATOM 899 N N . SER A 1 117 ? 12.585 5.618 19.450 1.00 93.88 117 SER A N 1
ATOM 900 C CA . SER A 1 117 ? 11.975 6.700 20.208 1.00 93.88 117 SER A CA 1
ATOM 901 C C . SER A 1 117 ? 10.762 6.170 20.957 1.00 93.88 117 SER A C 1
ATOM 903 O O . SER A 1 117 ? 10.123 5.200 20.542 1.00 93.88 117 SER A O 1
ATOM 905 N N . GLU A 1 118 ? 10.384 6.845 22.036 1.00 92.38 118 GLU A N 1
ATOM 906 C CA . GLU A 1 118 ? 9.161 6.519 22.774 1.00 92.38 118 GLU A CA 1
ATOM 907 C C . GLU A 1 118 ? 7.918 6.559 21.865 1.00 92.38 118 GLU A C 1
ATOM 909 O O . GLU A 1 118 ? 7.058 5.681 21.927 1.00 92.38 118 GLU A O 1
ATOM 914 N N . ARG A 1 119 ? 7.884 7.514 20.923 1.00 90.25 119 ARG A N 1
ATOM 915 C CA . ARG A 1 119 ? 6.830 7.628 19.903 1.00 90.25 119 ARG A CA 1
ATOM 916 C C . ARG A 1 119 ? 6.757 6.396 19.001 1.00 90.25 119 ARG A C 1
ATOM 918 O O . ARG A 1 119 ? 5.659 5.906 18.750 1.00 90.25 119 ARG A O 1
ATOM 925 N N . LYS A 1 120 ? 7.906 5.881 18.544 1.00 93.62 120 LYS A N 1
ATOM 926 C CA . LYS A 1 120 ? 7.987 4.654 17.735 1.00 93.62 120 LYS A CA 1
ATOM 927 C C . LYS A 1 120 ? 7.398 3.466 18.493 1.00 93.62 120 LYS A C 1
ATOM 929 O O . LYS A 1 120 ? 6.539 2.773 17.961 1.00 93.62 120 LYS A O 1
ATOM 934 N N . ARG A 1 121 ? 7.819 3.259 19.743 1.00 93.62 121 ARG A N 1
ATOM 935 C CA . ARG A 1 121 ? 7.351 2.141 20.581 1.00 93.62 121 ARG A CA 1
ATOM 936 C C . ARG A 1 121 ? 5.843 2.212 20.828 1.00 93.62 121 ARG A C 1
ATOM 938 O O . ARG A 1 121 ? 5.147 1.220 20.645 1.00 93.62 121 ARG A O 1
ATOM 945 N N . ALA A 1 122 ? 5.326 3.398 21.152 1.00 94.31 122 ALA A N 1
ATOM 946 C CA . ALA A 1 122 ? 3.892 3.609 21.336 1.00 94.31 122 ALA A CA 1
ATOM 947 C C . ALA A 1 122 ? 3.084 3.345 20.052 1.00 94.31 122 ALA A C 1
ATOM 949 O O . ALA A 1 122 ? 1.981 2.801 20.117 1.00 94.31 122 ALA A O 1
ATOM 950 N N . LEU A 1 123 ? 3.620 3.717 18.885 1.00 95.38 123 LEU A N 1
ATOM 951 C CA . LEU A 1 123 ? 2.984 3.450 17.596 1.00 95.38 123 LEU A CA 1
ATOM 952 C C . LEU A 1 123 ? 2.970 1.952 17.262 1.00 95.38 123 LEU A C 1
ATOM 954 O O . LEU A 1 123 ? 1.922 1.439 16.880 1.00 95.38 123 LEU A O 1
ATOM 958 N N . LEU A 1 124 ? 4.086 1.245 17.461 1.00 96.19 124 LEU A N 1
ATOM 959 C CA . LEU A 1 124 ? 4.164 -0.206 17.250 1.00 96.19 124 LEU A CA 1
ATOM 960 C C . LEU A 1 124 ? 3.165 -0.963 18.136 1.00 96.19 124 LEU A C 1
ATOM 962 O O . LEU A 1 124 ? 2.450 -1.833 17.648 1.00 96.19 124 LEU A O 1
ATOM 966 N N . GLU A 1 125 ? 3.016 -0.568 19.402 1.00 95.94 125 GLU A N 1
ATOM 967 C CA . GLU A 1 125 ? 2.004 -1.151 20.292 1.00 95.94 125 GLU A CA 1
ATOM 968 C C . GLU A 1 125 ? 0.568 -0.909 19.801 1.00 95.94 125 GLU A C 1
ATOM 970 O O . GLU A 1 125 ? -0.287 -1.794 19.892 1.00 95.94 125 GLU A O 1
ATOM 975 N N . LYS A 1 126 ? 0.273 0.273 19.241 1.00 96.31 126 LYS A N 1
ATOM 976 C CA . LYS A 1 126 ? -1.041 0.536 18.630 1.00 96.31 126 LYS A CA 1
ATOM 977 C C . LYS A 1 126 ? -1.268 -0.304 17.374 1.00 96.31 126 LYS A C 1
ATOM 979 O O . LYS A 1 126 ? -2.357 -0.850 17.216 1.00 96.31 126 LYS A O 1
ATOM 984 N N . ILE A 1 127 ? -0.259 -0.432 16.509 1.00 96.88 127 ILE A N 1
ATOM 985 C CA . ILE A 1 127 ? -0.328 -1.267 15.300 1.00 96.88 127 ILE A CA 1
ATOM 986 C C . ILE A 1 127 ? -0.573 -2.728 15.684 1.00 96.88 127 ILE A C 1
ATOM 988 O O . ILE A 1 127 ? -1.451 -3.369 15.112 1.00 96.88 127 ILE A O 1
ATOM 992 N N . LYS A 1 128 ? 0.118 -3.232 16.710 1.00 96.88 128 LYS A N 1
ATOM 993 C CA . LYS A 1 128 ? -0.103 -4.579 17.242 1.00 96.88 128 LYS A CA 1
ATOM 994 C C . LYS A 1 128 ? -1.550 -4.783 17.698 1.00 96.88 128 LYS A C 1
ATOM 996 O O . LYS A 1 128 ? -2.195 -5.735 17.273 1.00 96.88 128 LYS A O 1
ATOM 1001 N N . LYS A 1 129 ? -2.105 -3.857 18.489 1.00 96.88 129 LYS A N 1
ATOM 1002 C CA . LYS A 1 129 ? -3.520 -3.915 18.909 1.00 96.88 129 LYS A CA 1
ATOM 1003 C C . LYS A 1 129 ? -4.489 -3.872 17.724 1.00 96.88 129 LYS A C 1
ATOM 1005 O O . LYS A 1 129 ? -5.510 -4.553 17.764 1.00 96.88 129 LYS A O 1
ATOM 1010 N N . ALA A 1 130 ? -4.170 -3.106 16.680 1.00 96.88 130 ALA A N 1
ATOM 1011 C CA . ALA A 1 130 ? -4.950 -3.064 15.445 1.00 96.88 130 ALA A CA 1
ATOM 1012 C C . ALA A 1 130 ? -4.918 -4.414 14.708 1.00 96.88 130 ALA A C 1
ATOM 1014 O O . ALA A 1 130 ? -5.970 -4.913 14.322 1.00 96.88 130 ALA A O 1
ATOM 1015 N N . LYS A 1 131 ? -3.745 -5.054 14.602 1.00 96.44 131 LYS A N 1
ATOM 1016 C CA . LYS A 1 131 ? -3.575 -6.399 14.017 1.00 96.44 131 LYS A CA 1
ATOM 1017 C C . LYS A 1 131 ? -4.231 -7.514 14.839 1.00 96.44 131 LYS A C 1
ATOM 1019 O O . LYS A 1 131 ? -4.522 -8.575 14.305 1.00 96.44 131 LYS A O 1
ATOM 1024 N N . GLU A 1 132 ? -4.500 -7.280 16.120 1.00 96.12 132 GLU A N 1
ATOM 1025 C CA . GLU A 1 132 ? -5.288 -8.181 16.973 1.00 96.12 132 GLU A CA 1
ATOM 1026 C C . GLU A 1 132 ? -6.804 -7.902 16.911 1.00 96.12 132 GLU A C 1
ATOM 1028 O O . GLU A 1 132 ? -7.568 -8.552 17.620 1.00 96.12 132 GLU A O 1
ATOM 1033 N N . GLY A 1 133 ? -7.253 -6.913 16.125 1.00 93.56 133 GLY A N 1
ATOM 1034 C CA . GLY A 1 133 ? -8.661 -6.498 16.060 1.00 93.56 133 GLY A CA 1
ATOM 1035 C C . GLY A 1 133 ? -9.171 -5.811 17.335 1.00 93.56 133 GLY A C 1
ATOM 1036 O O . GLY A 1 133 ? -10.370 -5.643 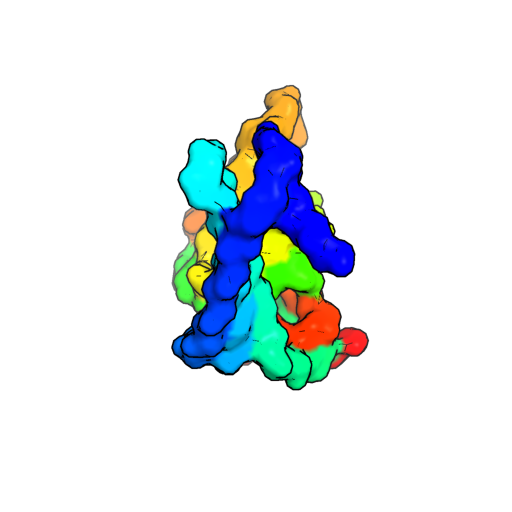17.511 1.00 93.56 133 GLY A O 1
ATOM 1037 N N . LYS A 1 134 ? -8.273 -5.403 18.242 1.00 94.50 134 LYS A N 1
ATOM 1038 C CA . LYS A 1 134 ? -8.600 -4.762 19.534 1.00 94.50 134 LYS A CA 1
ATOM 1039 C C . LYS A 1 134 ? -8.549 -3.235 19.478 1.00 94.50 134 LYS A C 1
ATOM 1041 O O . LYS A 1 134 ? -8.631 -2.564 20.506 1.00 94.50 134 LYS A O 1
ATOM 1046 N N . PHE A 1 135 ? -8.342 -2.679 18.293 1.00 94.06 135 PHE A N 1
ATOM 1047 C CA . PHE A 1 135 ? -8.246 -1.248 18.062 1.00 94.06 135 PHE A CA 1
ATOM 1048 C C . PHE A 1 135 ? -8.941 -0.924 16.748 1.00 94.06 135 PHE A C 1
ATOM 1050 O O . PHE A 1 135 ? -8.483 -1.354 15.693 1.00 94.06 135 PHE A O 1
ATOM 1057 N N . ALA A 1 136 ? -10.041 -0.178 16.827 1.00 96.75 136 ALA A N 1
ATOM 1058 C CA . ALA A 1 136 ? -10.776 0.254 15.650 1.00 96.75 136 ALA A CA 1
ATOM 1059 C C . ALA A 1 136 ? -10.093 1.461 14.994 1.00 96.75 136 ALA A C 1
ATOM 1061 O O . ALA A 1 136 ? -9.627 2.372 15.683 1.00 96.75 136 ALA A O 1
ATOM 1062 N N . PHE A 1 137 ? -10.057 1.485 13.664 1.00 97.94 137 PHE A N 1
ATOM 1063 C CA . PHE A 1 137 ? -9.432 2.564 12.900 1.00 97.94 137 PHE A CA 1
ATOM 1064 C C . PHE A 1 137 ? -10.084 2.751 11.531 1.00 97.94 137 PHE A C 1
ATOM 1066 O O . PHE A 1 137 ? -10.704 1.837 10.984 1.00 97.94 137 PHE A O 1
ATOM 1073 N N . ASN A 1 138 ? -9.919 3.942 10.955 1.00 98.06 138 ASN A N 1
ATOM 1074 C CA . ASN A 1 138 ? -10.354 4.229 9.596 1.00 98.06 138 ASN A CA 1
ATOM 1075 C C . ASN A 1 138 ? -9.169 4.109 8.636 1.00 98.06 138 ASN A C 1
ATOM 1077 O O . ASN A 1 138 ? -8.278 4.960 8.624 1.00 98.06 138 ASN A O 1
ATOM 1081 N N . LEU A 1 139 ? -9.183 3.073 7.797 1.00 98.38 139 LEU A N 1
ATOM 1082 C CA . LEU A 1 139 ? -8.287 2.963 6.656 1.00 98.38 139 LEU A CA 1
ATOM 1083 C C . LEU A 1 139 ? -8.819 3.830 5.520 1.00 98.38 139 LEU A C 1
ATOM 1085 O O . LEU A 1 139 ? -9.901 3.578 4.986 1.00 98.38 139 LEU A O 1
ATOM 1089 N N . LYS A 1 140 ? -8.038 4.831 5.123 1.00 98.44 140 LYS A N 1
ATOM 1090 C CA . LYS A 1 140 ? -8.346 5.666 3.969 1.00 98.44 140 LYS A CA 1
ATOM 1091 C C . LYS A 1 140 ? -7.302 5.503 2.878 1.00 98.44 140 LYS A C 1
ATOM 1093 O O . LYS A 1 140 ? -6.106 5.613 3.138 1.00 98.44 140 LYS A O 1
ATOM 1098 N N . ILE A 1 141 ? -7.763 5.314 1.646 1.00 97.94 141 ILE A N 1
ATOM 1099 C CA . ILE A 1 141 ? -6.921 5.274 0.451 1.00 97.94 141 ILE A CA 1
ATOM 1100 C C . ILE A 1 141 ? -7.431 6.327 -0.522 1.00 97.94 141 ILE A C 1
ATOM 1102 O O . ILE A 1 141 ? -8.578 6.274 -0.945 1.00 97.94 141 ILE A O 1
ATOM 1106 N N . THR A 1 142 ? -6.593 7.304 -0.849 1.00 97.56 142 THR A N 1
ATOM 1107 C CA . THR A 1 142 ? -6.894 8.353 -1.834 1.00 97.56 142 THR A CA 1
ATOM 1108 C C . THR A 1 142 ? -6.035 8.117 -3.062 1.00 97.56 142 THR A C 1
ATOM 1110 O O . THR A 1 142 ? -4.811 8.123 -2.948 1.00 97.56 142 THR A O 1
ATOM 1113 N N . ASP A 1 143 ? -6.655 7.897 -4.214 1.00 94.81 143 ASP A N 1
ATOM 1114 C CA . ASP A 1 143 ? -5.970 7.539 -5.449 1.00 94.81 143 ASP A CA 1
ATOM 1115 C C . ASP A 1 143 ? -6.388 8.455 -6.607 1.00 94.81 143 ASP A C 1
ATOM 1117 O O . ASP A 1 143 ? -7.478 8.284 -7.159 1.00 94.81 143 ASP A O 1
ATOM 1121 N N . PRO A 1 144 ? -5.512 9.392 -7.011 1.00 92.75 144 PRO A N 1
ATOM 1122 C CA . PRO A 1 144 ? -5.736 10.252 -8.170 1.00 92.75 144 PRO A CA 1
ATOM 1123 C C . PRO A 1 144 ? -5.874 9.493 -9.496 1.00 92.75 144 PRO A C 1
ATOM 1125 O O . PRO A 1 144 ? -6.410 10.046 -10.442 1.00 92.75 144 PRO A O 1
ATOM 1128 N N . SER A 1 145 ? -5.387 8.250 -9.584 1.00 89.69 145 SER A N 1
ATOM 1129 C CA . SER A 1 145 ? -5.508 7.410 -10.787 1.00 89.69 145 SER A CA 1
ATOM 1130 C C . SER A 1 145 ? -6.718 6.470 -10.768 1.00 89.69 145 SER A C 1
ATOM 1132 O O . SER A 1 145 ? -6.928 5.718 -11.715 1.00 89.69 145 SER A O 1
ATOM 1134 N N . GLY A 1 146 ? -7.474 6.446 -9.662 1.00 90.81 146 GLY A N 1
ATOM 1135 C CA . GLY A 1 146 ? -8.673 5.617 -9.514 1.00 90.81 146 GLY A CA 1
ATOM 1136 C C . GLY A 1 146 ? -8.436 4.100 -9.465 1.00 90.81 146 GLY A C 1
ATOM 1137 O O . GLY A 1 146 ? -9.396 3.329 -9.487 1.00 90.81 146 GLY A O 1
ATOM 1138 N N . ASN A 1 147 ? -7.182 3.652 -9.379 1.00 91.25 147 ASN A N 1
ATOM 1139 C CA . ASN A 1 147 ? -6.780 2.246 -9.496 1.00 91.25 147 ASN A CA 1
ATOM 1140 C C . ASN A 1 147 ? -6.691 1.488 -8.161 1.00 91.25 147 ASN A C 1
ATOM 1142 O O . ASN A 1 147 ? -6.304 0.321 -8.128 1.00 91.25 147 ASN A O 1
ATOM 1146 N N . SER A 1 148 ? -7.069 2.130 -7.060 1.00 93.56 148 SER A N 1
ATOM 1147 C CA . SER A 1 148 ? -7.153 1.527 -5.732 1.00 93.56 148 SER A CA 1
ATOM 1148 C C . SER A 1 148 ? -8.588 1.122 -5.400 1.00 93.56 148 SER A C 1
ATOM 1150 O O . SER A 1 148 ? -9.548 1.693 -5.918 1.00 93.56 148 SER A O 1
ATOM 1152 N N . ALA A 1 149 ? -8.745 0.150 -4.506 1.00 94.12 149 ALA A N 1
ATOM 1153 C CA . ALA A 1 149 ? -10.037 -0.307 -4.017 1.00 94.12 149 ALA A CA 1
ATOM 1154 C C . ALA A 1 149 ? -9.925 -0.952 -2.630 1.00 94.12 149 ALA A C 1
ATOM 1156 O O . ALA A 1 149 ? -8.908 -1.551 -2.281 1.00 94.12 149 ALA A O 1
ATOM 1157 N N . ILE A 1 150 ? -11.010 -0.884 -1.862 1.00 97.25 150 ILE A N 1
ATOM 1158 C CA . ILE A 1 150 ? -11.217 -1.705 -0.664 1.00 97.25 150 ILE A CA 1
ATOM 1159 C C . ILE A 1 150 ? -12.475 -2.534 -0.916 1.00 97.25 150 ILE A C 1
ATOM 1161 O O . ILE A 1 150 ? -13.545 -1.971 -1.138 1.00 97.25 150 ILE A O 1
ATOM 1165 N N . LEU A 1 151 ? -12.342 -3.860 -0.937 1.00 95.62 151 LEU A N 1
ATOM 1166 C CA . LEU A 1 151 ? -13.409 -4.764 -1.364 1.00 95.62 151 LEU A CA 1
ATOM 1167 C C . LEU A 1 151 ? -14.244 -5.183 -0.156 1.00 95.62 151 LEU A C 1
ATOM 1169 O O . LEU A 1 151 ? -14.045 -6.247 0.429 1.00 95.62 151 LEU A O 1
ATOM 1173 N N . SER A 1 152 ? -15.158 -4.303 0.231 1.00 95.75 152 SER A N 1
ATOM 1174 C CA . SER A 1 152 ? -16.147 -4.547 1.274 1.00 95.75 152 SER A CA 1
ATOM 1175 C C . SER A 1 152 ? -17.378 -3.693 1.009 1.00 95.75 152 SER A C 1
ATOM 1177 O O . SER A 1 152 ? -17.241 -2.523 0.660 1.00 95.75 152 SER A O 1
ATOM 1179 N N . ASP A 1 153 ? -18.567 -4.229 1.275 1.00 94.62 153 ASP A N 1
ATOM 1180 C CA . ASP A 1 153 ? -19.823 -3.470 1.189 1.00 94.62 153 ASP A CA 1
ATOM 1181 C C . ASP A 1 153 ? -19.874 -2.302 2.188 1.00 94.62 153 ASP A C 1
ATOM 1183 O O . ASP A 1 153 ? -20.621 -1.342 2.012 1.00 94.62 153 ASP A O 1
ATOM 1187 N N . ARG A 1 154 ? -19.048 -2.355 3.244 1.00 96.75 154 ARG A N 1
ATOM 1188 C CA . ARG A 1 154 ? -18.908 -1.274 4.232 1.00 96.75 154 ARG A CA 1
ATOM 1189 C C . ARG A 1 154 ? -17.898 -0.202 3.815 1.00 96.75 154 ARG A C 1
ATOM 1191 O O . ARG A 1 154 ? -17.783 0.817 4.499 1.00 96.75 154 ARG A O 1
ATOM 1198 N N . ALA A 1 155 ? -17.147 -0.409 2.732 1.00 96.88 155 ALA A N 1
ATOM 1199 C CA . ALA A 1 155 ? -16.215 0.589 2.227 1.00 96.88 155 ALA A CA 1
ATOM 1200 C C . ALA A 1 155 ? -16.976 1.710 1.506 1.00 96.88 155 ALA A C 1
ATOM 1202 O O . ALA A 1 155 ? -17.744 1.475 0.577 1.00 96.88 155 ALA A O 1
ATOM 1203 N N . LYS A 1 156 ? -16.731 2.957 1.912 1.00 97.25 156 LYS A N 1
ATOM 1204 C CA . LYS A 1 156 ? -17.304 4.140 1.261 1.00 97.25 156 LYS A CA 1
ATOM 1205 C C . LYS A 1 156 ? -16.365 4.627 0.169 1.00 97.25 156 LYS A C 1
ATOM 1207 O O . LYS A 1 156 ? -15.211 4.930 0.472 1.00 97.25 156 LYS A O 1
ATOM 1212 N N . LYS A 1 157 ? -16.863 4.718 -1.067 1.00 96.31 157 LYS A N 1
ATOM 1213 C CA . LYS A 1 157 ? -16.156 5.295 -2.217 1.00 96.31 157 LYS A CA 1
ATOM 1214 C C . LYS A 1 157 ? -16.703 6.689 -2.522 1.00 96.31 157 LYS A C 1
ATOM 1216 O O . LYS A 1 157 ? -17.905 6.851 -2.697 1.00 96.31 157 LYS A O 1
ATOM 1221 N N . GLU A 1 158 ? -15.812 7.663 -2.637 1.00 95.81 158 GLU A N 1
ATOM 1222 C CA . GLU A 1 158 ? -16.115 9.054 -2.988 1.00 95.81 158 GLU A CA 1
ATOM 1223 C C . GLU A 1 158 ? -15.223 9.488 -4.163 1.00 95.81 158 GLU A C 1
ATOM 1225 O O . GLU A 1 158 ? -14.083 9.026 -4.265 1.00 95.81 158 GLU A O 1
ATOM 1230 N N . GLY A 1 159 ? -15.725 10.350 -5.052 1.00 92.62 159 GLY A N 1
ATOM 1231 C CA . GLY A 1 159 ? -14.900 11.030 -6.064 1.00 92.62 159 GLY A CA 1
ATOM 1232 C C . GLY A 1 159 ? -14.089 12.169 -5.437 1.00 92.62 159 GLY A C 1
ATOM 1233 O O . GLY A 1 159 ? -14.509 12.719 -4.414 1.00 92.62 159 GLY A O 1
ATOM 1234 N N . ILE A 1 160 ? -12.927 12.498 -6.010 1.00 88.31 160 ILE A N 1
ATOM 1235 C CA . ILE A 1 160 ? -12.018 13.547 -5.501 1.00 88.31 160 ILE A CA 1
ATOM 1236 C C . ILE A 1 160 ? -11.552 14.509 -6.582 1.00 88.31 160 ILE A C 1
ATOM 1238 O O . ILE A 1 160 ? -11.503 14.089 -7.755 1.00 88.31 160 ILE A O 1
#

Solvent-accessible surface area (backbone atoms only — not comparable to full-atom values): 8936 Å² total; per-residue (Å²): 137,81,62,57,36,96,86,75,65,45,72,70,56,45,78,47,75,49,78,47,80,41,89,89,58,41,48,29,39,40,38,37,39,35,32,85,86,82,64,51,72,48,77,47,78,43,67,73,66,84,42,70,27,29,32,38,41,34,75,36,66,38,62,74,44,35,65,34,38,31,37,41,37,28,71,26,31,43,37,29,71,87,73,73,43,72,47,67,57,51,98,86,41,70,56,50,79,48,23,45,42,56,51,52,52,55,51,48,56,58,54,65,74,46,76,90,45,74,67,48,55,56,44,52,55,49,52,52,35,38,71,65,21,75,40,67,42,48,49,31,41,41,16,76,53,28,56,44,48,59,69,48,95,77,39,46,77,41,79,109

Sequence (160 aa):
MQLLCPVCDAAGLELTTNSHEIAYFGEIMETMTKCQKCGYRHVDVMVLGEKEPSRYTFKAEGTEDLNVRVVRSGKSTVEIKELGVKITPGPANEGYISNVEGVLTRIEDIVFMQKDSERKRALLEKIKKAKEGKFAFNLKITDPSGNSAILSDRAKKEGI

Foldseek 3Di:
DFDADPPPRDTDWDKDWDWDQDPLLGIKIWIWTADPPPGDIDIDIGRPDFDFWKKKKAKQQFLVQQQWKKWAALQKWKDWVVLPDIDGRDPPRHTDIDGNLVVLVVVLVVLVPDDDDPSSVVSNVQSVCVNRSNDIIMIMMTHNRNSIDTPDPRMDMDGD